Protein AF-A0A9E2P9D0-F1 (afdb_monomer_lite)

Radius of gyration: 30.1 Å; chains: 1; bounding box: 57×48×83 Å

Sequence (108 aa):
MPEEERHCKWGFLKEKFGEETSEKLDIIPVTIRVIKHIRYKYVCKICGGTDDPEGTTVVITPPPAEIIPEGIARPGLLAHIFTAKFEDALPFYRQEKILTRIVGHHYQ

Structure (mmCIF, N/CA/C/O backbone):
data_AF-A0A9E2P9D0-F1
#
_entry.id   AF-A0A9E2P9D0-F1
#
loop_
_atom_site.group_PDB
_atom_site.id
_atom_site.type_symbol
_atom_site.label_atom_id
_atom_site.label_alt_id
_atom_site.label_comp_id
_atom_site.label_asym_id
_atom_site.label_entity_id
_atom_site.label_seq_id
_atom_site.pdbx_PDB_ins_code
_atom_site.Cartn_x
_atom_site.Cartn_y
_atom_site.Cartn_z
_atom_site.occupancy
_atom_site.B_iso_or_equiv
_atom_site.auth_seq_id
_atom_site.auth_comp_id
_atom_site.auth_asym_id
_atom_site.auth_atom_id
_atom_site.pdbx_PDB_model_num
ATOM 1 N N . MET A 1 1 ? -21.565 -26.013 25.914 1.00 62.25 1 MET A N 1
ATOM 2 C CA . MET A 1 1 ? -22.150 -26.330 27.231 1.00 62.25 1 MET A CA 1
ATOM 3 C C . MET A 1 1 ? -22.145 -27.845 27.426 1.00 62.25 1 MET A C 1
ATOM 5 O O . MET A 1 1 ? -22.747 -28.528 26.586 1.00 62.25 1 MET A O 1
ATOM 9 N N . PRO A 1 2 ? -21.422 -28.360 28.438 1.00 76.25 2 PRO A N 1
ATOM 10 C CA . PRO A 1 2 ? -21.436 -29.769 28.846 1.00 76.25 2 PRO A CA 1
ATOM 11 C C . PRO A 1 2 ? -22.856 -30.259 29.172 1.00 76.25 2 PRO A C 1
ATOM 13 O O . PRO A 1 2 ? -23.751 -29.453 29.423 1.00 76.25 2 PRO A O 1
ATOM 16 N N . GLU A 1 3 ? -23.083 -31.571 29.140 1.00 68.44 3 GLU A N 1
ATOM 17 C CA . GLU A 1 3 ? -24.418 -32.177 29.282 1.00 68.44 3 GLU A CA 1
ATOM 18 C C . GLU A 1 3 ? -25.032 -31.973 30.682 1.00 68.44 3 GLU A C 1
ATOM 20 O O . GLU A 1 3 ? -26.231 -31.724 30.815 1.00 68.44 3 GLU A O 1
ATOM 25 N N . GLU A 1 4 ? -24.188 -31.953 31.712 1.00 71.62 4 GLU A N 1
ATOM 26 C CA . GLU A 1 4 ? -24.554 -31.717 33.116 1.00 71.62 4 GLU A CA 1
ATOM 27 C C . GLU A 1 4 ? -25.120 -30.302 33.351 1.00 71.62 4 GLU A C 1
ATOM 29 O O . GLU A 1 4 ? -26.011 -30.105 34.173 1.00 71.62 4 GLU A O 1
ATOM 34 N N . GLU A 1 5 ? -24.690 -29.313 32.562 1.00 77.50 5 GLU A N 1
ATOM 35 C CA . GLU A 1 5 ? -25.146 -27.919 32.663 1.00 77.50 5 GLU A CA 1
ATOM 36 C C . GLU A 1 5 ? -26.476 -27.658 31.934 1.00 77.50 5 GLU A C 1
ATOM 38 O O . GLU A 1 5 ? -27.054 -26.570 32.060 1.00 77.50 5 GLU A O 1
ATOM 43 N N . ARG A 1 6 ? -26.987 -28.645 31.182 1.00 79.69 6 ARG A N 1
ATOM 44 C CA . ARG A 1 6 ? -28.261 -28.554 30.444 1.00 79.69 6 ARG A CA 1
ATOM 45 C C . ARG A 1 6 ? -29.484 -28.820 31.310 1.00 79.69 6 ARG A C 1
ATOM 47 O O . ARG A 1 6 ? -30.586 -28.547 30.852 1.00 79.69 6 ARG A O 1
ATOM 54 N N . HIS A 1 7 ? -29.311 -29.296 32.540 1.00 85.31 7 HIS A N 1
ATOM 55 C CA . HIS A 1 7 ? -30.409 -29.511 33.477 1.00 85.31 7 HIS A CA 1
ATOM 56 C C . HIS A 1 7 ? -30.462 -28.386 34.518 1.00 85.31 7 HIS A C 1
ATOM 58 O O . HIS A 1 7 ? -29.442 -27.822 34.924 1.00 85.31 7 HIS A O 1
ATOM 64 N N . CYS A 1 8 ? -31.665 -27.989 34.922 1.00 81.69 8 CYS A N 1
ATOM 65 C CA . CYS A 1 8 ? -31.854 -27.043 36.015 1.00 81.69 8 CYS A CA 1
ATOM 66 C C . CYS A 1 8 ? -31.696 -27.754 37.371 1.00 81.69 8 CYS A C 1
ATOM 68 O O . CYS A 1 8 ? -31.686 -28.980 37.449 1.00 81.69 8 CYS A O 1
ATOM 70 N N . LYS A 1 9 ? -31.642 -26.986 38.467 1.00 85.88 9 LYS A N 1
ATOM 71 C CA .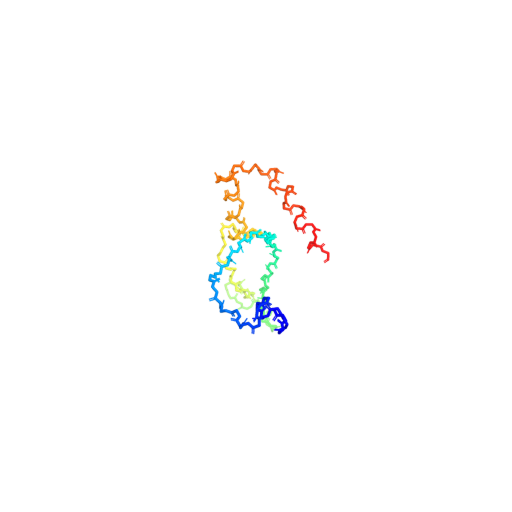 LYS A 1 9 ? -31.553 -27.517 39.844 1.00 85.88 9 LYS A CA 1
ATOM 72 C C . LYS A 1 9 ? -32.660 -28.532 40.192 1.00 85.88 9 LYS A C 1
ATOM 74 O O . LYS A 1 9 ? -32.498 -29.318 41.116 1.00 85.88 9 LYS A O 1
ATOM 79 N N . TRP A 1 10 ? -33.767 -28.508 39.455 1.00 83.62 10 TRP A N 1
ATOM 80 C CA . TRP A 1 10 ? -34.929 -29.375 39.640 1.00 83.62 10 TRP A CA 1
ATOM 81 C C . TRP A 1 10 ? -34.975 -30.562 38.661 1.00 83.62 10 TRP A C 1
ATOM 83 O O . TRP A 1 10 ? -35.950 -31.302 38.664 1.00 83.62 10 TRP A O 1
ATOM 93 N N . GLY A 1 11 ? -33.943 -30.755 37.828 1.00 81.88 11 GLY A N 1
ATOM 94 C CA . GLY A 1 11 ? -33.817 -31.905 36.924 1.00 81.88 11 GLY A CA 1
ATOM 95 C C . GLY A 1 11 ? -34.476 -31.752 35.549 1.00 81.88 11 GLY A C 1
ATOM 96 O O . GLY A 1 11 ? -34.444 -32.690 34.762 1.00 81.88 11 GLY A O 1
ATOM 97 N N . PHE A 1 12 ? -35.042 -30.587 35.220 1.00 85.50 12 PHE A N 1
ATOM 98 C CA . PHE A 1 12 ? -35.625 -30.325 33.897 1.00 85.50 12 PHE A CA 1
ATOM 99 C C . PHE A 1 12 ? -34.577 -29.819 32.899 1.00 85.50 12 PHE A C 1
ATOM 101 O O . PHE A 1 12 ? -33.676 -29.067 33.278 1.00 85.50 12 PHE A O 1
ATOM 108 N N . LEU A 1 13 ? -34.721 -30.188 31.624 1.00 87.06 13 LEU A N 1
ATOM 109 C CA . LEU A 1 13 ? -33.903 -29.672 30.522 1.00 87.06 13 LEU A CA 1
ATOM 110 C C . LEU A 1 13 ? -34.134 -28.166 30.327 1.00 87.06 13 LEU A C 1
ATOM 112 O O . LEU A 1 13 ? -35.269 -27.700 30.263 1.00 87.06 13 LEU A O 1
ATOM 116 N N . LYS A 1 14 ? -33.044 -27.404 30.228 1.00 87.69 14 LYS A N 1
ATOM 117 C CA . LYS A 1 14 ? -33.059 -25.980 29.884 1.00 87.69 14 LYS A CA 1
ATOM 118 C C . LYS A 1 14 ? -33.351 -25.832 28.393 1.00 87.69 14 LYS A C 1
ATOM 120 O O . LYS A 1 14 ? -32.622 -26.375 27.563 1.00 87.69 14 LYS A O 1
ATOM 125 N N . GLU A 1 15 ? -34.373 -25.059 28.055 1.00 84.75 15 GLU A N 1
ATOM 126 C CA . GLU A 1 15 ? -34.631 -24.652 26.676 1.00 84.75 15 GLU A CA 1
ATOM 127 C C . GLU A 1 15 ? -33.755 -23.455 26.296 1.00 84.75 15 GLU A C 1
ATOM 129 O O . GLU A 1 15 ? -33.410 -22.617 27.134 1.00 84.75 15 GLU A O 1
ATOM 134 N N . LYS A 1 16 ? -33.365 -23.379 25.020 1.00 82.31 16 LYS A N 1
ATOM 135 C CA . LYS A 1 16 ? -32.610 -22.234 24.509 1.00 82.31 16 LYS A CA 1
ATOM 136 C C . LYS A 1 16 ? -33.515 -20.998 24.5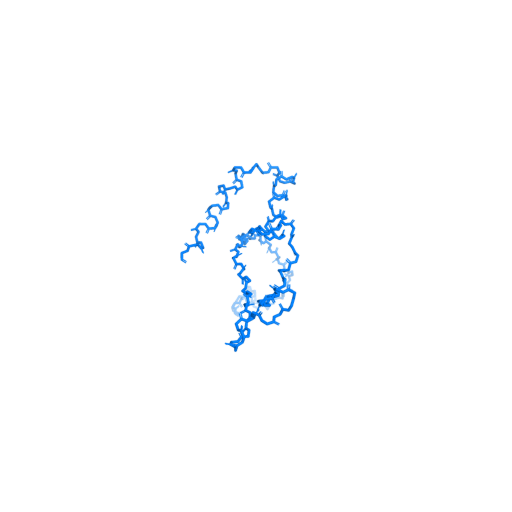54 1.00 82.31 16 LYS A C 1
ATOM 138 O O . LYS A 1 16 ? -34.521 -20.958 23.853 1.00 82.31 16 LYS A O 1
ATOM 143 N N . PHE A 1 17 ? -33.132 -19.988 25.330 1.00 85.44 17 PHE A N 1
ATOM 144 C CA . PHE A 1 17 ? -33.834 -18.709 25.403 1.00 85.44 17 PHE A CA 1
ATOM 145 C C . PHE A 1 17 ? -32.854 -17.557 25.189 1.00 85.44 17 PHE A C 1
ATOM 147 O O . PHE A 1 17 ? -31.909 -17.397 25.958 1.00 85.44 17 PHE A O 1
ATOM 154 N N . GLY A 1 18 ? -33.103 -16.764 24.145 1.00 82.56 18 GLY A N 1
ATOM 155 C CA . GLY A 1 18 ? -32.261 -15.633 23.763 1.00 82.56 18 GLY A CA 1
ATOM 156 C C . GLY A 1 18 ? -30.897 -16.033 23.197 1.00 82.56 18 GLY A C 1
ATOM 157 O O . GLY A 1 18 ? -30.459 -17.185 23.263 1.00 82.56 18 GLY A O 1
ATOM 158 N N . GLU A 1 19 ? -30.223 -15.055 22.610 1.00 87.31 19 GLU A N 1
ATOM 159 C CA . GLU A 1 19 ? -28.789 -15.104 22.364 1.00 87.31 19 GLU A CA 1
ATOM 160 C C . GLU A 1 19 ? -28.186 -13.763 22.767 1.00 87.31 19 GLU A C 1
ATOM 162 O O . GLU A 1 19 ? -28.831 -12.723 22.636 1.00 87.31 19 GLU A O 1
ATOM 167 N N . GLU A 1 20 ? -26.958 -13.796 23.270 1.00 87.88 20 GLU A N 1
ATOM 168 C CA . GLU A 1 20 ? -26.161 -12.597 23.486 1.00 87.88 20 GLU A CA 1
ATOM 169 C C . GLU A 1 20 ? -25.080 -12.557 22.412 1.00 87.88 20 GLU A C 1
ATOM 171 O O . GLU A 1 20 ? -24.217 -13.437 22.338 1.00 87.88 20 GLU A O 1
ATOM 176 N N . THR A 1 21 ? -25.135 -11.538 21.563 1.00 90.00 21 THR A N 1
ATOM 177 C CA . THR A 1 21 ? -24.087 -11.229 20.595 1.00 90.00 21 THR A CA 1
ATOM 178 C C . THR A 1 21 ? -23.172 -10.158 21.175 1.00 90.00 21 THR A C 1
ATOM 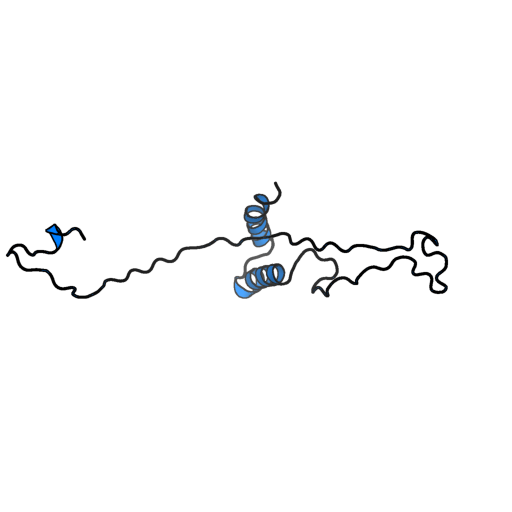180 O O . THR A 1 21 ? -23.618 -9.144 21.706 1.00 90.00 21 THR A O 1
ATOM 183 N N . SER A 1 22 ? -21.861 -10.386 21.084 1.00 89.38 22 SER A N 1
ATOM 184 C CA . SER A 1 22 ? -20.864 -9.354 21.363 1.00 89.38 22 SER A CA 1
ATOM 185 C C . SER A 1 22 ? -19.989 -9.183 20.135 1.00 89.38 22 SER A C 1
ATOM 187 O O . SER A 1 22 ? -19.470 -10.157 19.588 1.00 89.38 22 SER A O 1
ATOM 189 N N . GLU A 1 23 ? -19.847 -7.941 19.697 1.00 92.88 23 GLU A N 1
ATOM 190 C CA . GLU A 1 23 ? -18.993 -7.583 18.576 1.00 92.88 23 GLU A CA 1
ATOM 191 C C . GLU A 1 23 ? -17.670 -7.039 19.103 1.00 92.88 23 GLU A C 1
ATOM 193 O O . GLU A 1 23 ? -17.619 -6.291 20.083 1.00 92.88 23 GLU A O 1
ATOM 198 N N . LYS A 1 24 ? -16.579 -7.430 18.449 1.00 91.31 24 LYS A N 1
ATOM 199 C CA . LYS A 1 24 ? -15.251 -6.878 18.702 1.00 91.31 24 LYS A CA 1
ATOM 200 C C . LYS A 1 24 ? -14.651 -6.462 17.372 1.00 91.31 24 LYS A C 1
ATOM 202 O O . LYS A 1 24 ? -14.649 -7.245 16.427 1.00 91.31 24 LYS A O 1
ATOM 207 N N . LEU A 1 25 ? -14.146 -5.236 17.323 1.00 90.62 25 LEU A N 1
ATOM 208 C CA . LEU A 1 25 ? -13.389 -4.734 16.186 1.00 90.62 25 LEU A CA 1
ATOM 209 C C . LEU A 1 25 ? -11.914 -5.066 16.393 1.00 90.62 25 LEU A C 1
ATOM 211 O O . LEU A 1 25 ? -11.369 -4.828 17.470 1.00 90.62 25 LEU A O 1
ATOM 215 N N . ASP A 1 26 ? -11.289 -5.598 15.351 1.00 90.00 26 ASP A N 1
ATOM 216 C CA . ASP A 1 26 ? -9.851 -5.833 15.289 1.00 90.00 26 ASP A CA 1
ATOM 217 C C . ASP A 1 26 ? -9.265 -5.076 14.091 1.00 90.00 26 ASP A C 1
ATOM 219 O O . ASP A 1 26 ? -9.968 -4.790 13.116 1.00 90.00 26 ASP A O 1
ATOM 223 N N . ILE A 1 27 ? -7.986 -4.717 14.170 1.00 84.81 27 ILE A N 1
ATOM 224 C CA . ILE A 1 27 ? -7.293 -3.961 13.125 1.00 84.81 27 ILE A CA 1
ATOM 225 C C . ILE A 1 27 ? -6.290 -4.880 12.439 1.00 84.81 27 ILE A C 1
ATOM 227 O O . ILE A 1 27 ? -5.289 -5.279 13.029 1.00 84.81 27 ILE A O 1
ATOM 231 N N . ILE A 1 28 ? -6.507 -5.130 11.148 1.00 81.12 28 ILE A N 1
ATOM 232 C CA . ILE A 1 28 ? -5.503 -5.758 10.286 1.00 81.12 28 ILE A CA 1
ATOM 233 C C . ILE A 1 28 ? -4.593 -4.649 9.731 1.00 81.12 28 ILE A C 1
ATOM 235 O O . ILE A 1 28 ? -5.090 -3.740 9.059 1.00 81.12 28 ILE A O 1
ATOM 239 N N . PRO A 1 29 ? -3.273 -4.684 9.990 1.00 78.44 29 PRO A N 1
ATOM 240 C CA . PRO A 1 29 ? -2.359 -3.654 9.509 1.00 78.44 29 PRO A CA 1
ATOM 241 C C . PRO A 1 29 ? -2.295 -3.573 7.977 1.00 78.44 29 PRO A C 1
ATOM 243 O O . PRO A 1 29 ? -2.440 -4.570 7.267 1.00 78.44 29 PRO A O 1
ATOM 246 N N . VAL A 1 30 ? -1.992 -2.378 7.459 1.00 79.75 30 VAL A N 1
ATOM 247 C CA . VAL A 1 30 ? -1.721 -2.164 6.029 1.00 79.75 30 VAL A CA 1
ATOM 248 C C . VAL A 1 30 ?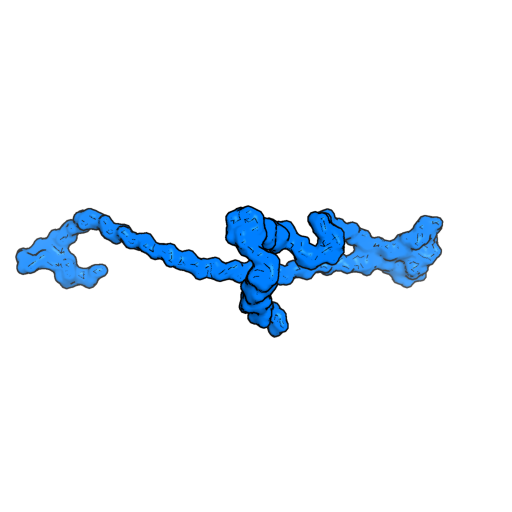 -0.559 -3.050 5.572 1.00 79.75 30 VAL A C 1
ATOM 250 O O . VAL A 1 30 ? 0.531 -2.996 6.135 1.00 79.75 30 VAL A O 1
ATOM 253 N N . THR A 1 31 ? -0.782 -3.827 4.509 1.00 80.94 31 THR A N 1
ATOM 254 C CA . THR A 1 31 ? 0.257 -4.632 3.850 1.00 80.94 31 THR A CA 1
ATOM 255 C C . THR A 1 31 ? 0.750 -3.922 2.594 1.00 80.94 31 THR A C 1
ATOM 257 O O . THR A 1 31 ? -0.043 -3.573 1.717 1.00 80.94 31 THR A O 1
ATOM 260 N N . ILE A 1 32 ? 2.065 -3.743 2.474 1.00 82.06 32 ILE A N 1
ATOM 261 C CA . ILE A 1 32 ? 2.702 -3.146 1.294 1.00 82.06 32 ILE A CA 1
ATOM 262 C C . ILE A 1 32 ? 3.459 -4.242 0.548 1.00 82.06 32 ILE A C 1
ATOM 264 O O . ILE A 1 32 ? 4.188 -5.023 1.150 1.00 82.06 32 ILE A O 1
ATOM 268 N N . ARG A 1 33 ? 3.287 -4.303 -0.776 1.00 83.31 33 ARG A N 1
ATOM 269 C CA . ARG A 1 33 ? 3.942 -5.297 -1.635 1.00 83.31 33 ARG A CA 1
ATOM 270 C C . ARG A 1 33 ? 4.651 -4.640 -2.806 1.00 83.31 33 ARG A C 1
ATOM 272 O O . ARG A 1 33 ? 4.131 -3.698 -3.407 1.00 83.31 33 ARG A O 1
ATOM 279 N N . VAL A 1 34 ? 5.791 -5.206 -3.180 1.00 84.25 34 VAL A N 1
ATOM 280 C CA . VAL A 1 34 ? 6.491 -4.862 -4.418 1.00 84.25 34 VAL A CA 1
ATOM 281 C C . VAL A 1 34 ? 5.965 -5.759 -5.532 1.00 84.25 34 VAL A C 1
ATOM 283 O O . VAL A 1 34 ? 5.990 -6.982 -5.420 1.00 84.25 34 VAL A O 1
ATOM 286 N N . ILE A 1 35 ? 5.479 -5.157 -6.617 1.00 84.31 35 ILE A N 1
ATOM 287 C CA . ILE A 1 35 ? 5.073 -5.895 -7.816 1.00 84.31 35 ILE A CA 1
ATOM 288 C C . ILE A 1 35 ? 6.081 -5.586 -8.913 1.00 84.31 35 ILE A C 1
ATOM 290 O O . ILE A 1 35 ? 6.158 -4.452 -9.380 1.00 84.31 35 ILE A O 1
ATOM 294 N N . LYS A 1 36 ? 6.836 -6.603 -9.328 1.00 85.94 36 LYS A N 1
ATOM 295 C CA . LYS A 1 36 ? 7.859 -6.478 -10.365 1.00 85.94 36 LYS A CA 1
ATOM 296 C C . LYS A 1 36 ? 7.295 -6.911 -11.714 1.00 85.94 36 LYS A C 1
ATOM 298 O O . LYS A 1 36 ? 6.962 -8.077 -11.900 1.00 85.94 36 LYS A O 1
ATOM 303 N N . HIS A 1 37 ? 7.224 -5.979 -12.659 1.00 86.06 37 HIS A N 1
ATOM 304 C CA . HIS A 1 37 ? 6.891 -6.281 -14.051 1.00 86.06 37 HIS A CA 1
ATOM 305 C C . HIS A 1 37 ? 8.172 -6.567 -14.831 1.00 86.06 37 HIS A C 1
ATOM 307 O O . HIS A 1 37 ? 9.054 -5.714 -14.916 1.00 86.06 37 HIS A O 1
ATOM 313 N N . ILE A 1 38 ? 8.287 -7.770 -15.393 1.00 86.69 38 ILE A N 1
ATOM 314 C CA . ILE A 1 38 ? 9.432 -8.172 -16.218 1.00 86.69 38 ILE A CA 1
ATOM 315 C C . ILE A 1 38 ? 9.007 -8.097 -17.682 1.00 86.69 38 ILE A C 1
ATOM 317 O O . ILE A 1 38 ? 8.030 -8.725 -18.079 1.00 86.69 38 ILE A O 1
ATOM 321 N N . ARG A 1 39 ? 9.749 -7.327 -18.484 1.00 87.00 39 ARG A N 1
ATOM 322 C CA . ARG A 1 39 ? 9.559 -7.236 -19.935 1.00 87.00 39 ARG A CA 1
ATOM 323 C C . ARG A 1 39 ? 10.792 -7.782 -20.634 1.00 87.00 39 ARG A C 1
ATOM 325 O O . ARG A 1 39 ? 11.896 -7.284 -20.416 1.00 87.00 39 ARG A O 1
ATOM 332 N N . TYR A 1 40 ? 10.597 -8.802 -21.458 1.00 88.44 40 TYR A N 1
ATOM 333 C CA . TYR A 1 40 ? 11.666 -9.376 -22.264 1.00 88.44 40 TYR A CA 1
ATOM 334 C C . TYR A 1 40 ? 11.887 -8.537 -23.519 1.00 88.44 40 TYR A C 1
ATOM 336 O O . TYR A 1 40 ? 10.950 -7.974 -24.084 1.00 88.44 40 TYR A O 1
ATOM 344 N N . LYS A 1 41 ? 13.150 -8.443 -23.924 1.00 86.12 41 LYS A N 1
ATOM 345 C CA . LYS A 1 41 ? 13.569 -7.792 -25.162 1.00 86.12 41 LYS A CA 1
ATOM 346 C C . LYS A 1 41 ? 13.992 -8.881 -26.136 1.00 86.12 41 LYS A C 1
ATOM 348 O O . LYS A 1 41 ? 14.709 -9.799 -25.733 1.00 86.12 41 LYS A O 1
ATOM 353 N N . TYR A 1 42 ? 13.570 -8.772 -27.388 1.00 83.62 42 TYR A N 1
ATOM 354 C CA . TYR A 1 42 ? 13.886 -9.751 -28.424 1.00 83.62 42 TYR A CA 1
ATOM 355 C C . TYR A 1 42 ? 14.674 -9.089 -29.549 1.00 83.62 42 TYR A C 1
ATOM 357 O O . TYR A 1 42 ? 14.399 -7.951 -29.922 1.00 83.62 42 TYR A O 1
ATOM 365 N N . VAL A 1 43 ? 15.652 -9.820 -30.079 1.00 85.06 43 VAL A N 1
ATOM 366 C CA . VAL A 1 43 ? 16.466 -9.419 -31.230 1.00 85.06 43 VAL A CA 1
ATOM 367 C C . VAL A 1 43 ? 16.698 -10.638 -32.117 1.00 85.06 43 VAL A C 1
ATOM 369 O O . VAL A 1 43 ? 16.852 -11.759 -31.616 1.00 85.06 43 VAL A O 1
ATOM 372 N N . CYS A 1 44 ? 16.707 -10.441 -33.435 1.00 80.44 44 CYS A N 1
ATOM 373 C CA . CYS A 1 44 ? 17.072 -11.499 -34.370 1.00 80.44 44 CYS A CA 1
ATOM 374 C C . CYS A 1 44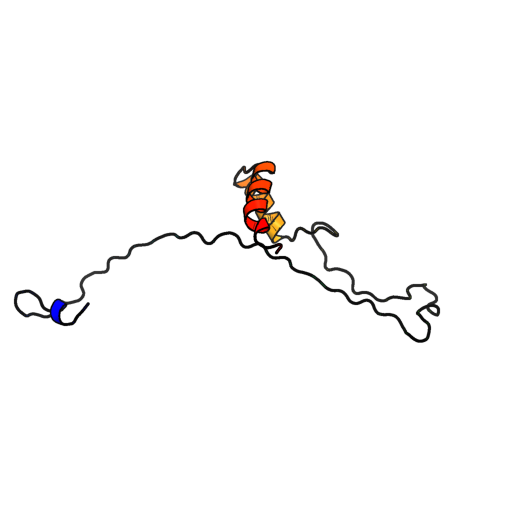 ? 18.561 -11.836 -34.208 1.00 80.44 44 CYS A C 1
ATOM 376 O O . CYS A 1 44 ? 19.419 -10.963 -34.301 1.00 80.44 44 CYS A O 1
ATOM 378 N N . LYS A 1 45 ? 18.889 -13.113 -33.986 1.00 78.19 45 LYS A N 1
ATOM 379 C CA . LYS A 1 45 ? 20.280 -13.546 -33.762 1.00 78.19 45 LYS A CA 1
ATOM 380 C C . LYS A 1 45 ? 21.154 -13.525 -35.021 1.00 78.19 45 LYS A C 1
ATOM 382 O O . LYS A 1 45 ? 22.368 -13.548 -34.888 1.00 78.19 45 LYS A O 1
ATOM 387 N N . ILE A 1 46 ? 20.549 -13.547 -36.209 1.00 76.81 46 ILE A N 1
ATOM 388 C CA . ILE A 1 46 ? 21.262 -13.719 -37.484 1.00 76.81 46 ILE A CA 1
ATOM 389 C C . ILE A 1 46 ? 21.710 -12.368 -38.035 1.00 76.81 46 ILE A C 1
ATOM 391 O O . ILE A 1 46 ? 22.890 -12.181 -38.298 1.00 76.81 46 ILE A O 1
ATOM 395 N N . CYS A 1 47 ? 20.785 -11.416 -38.154 1.00 75.50 47 CYS A N 1
ATOM 396 C CA . CYS A 1 47 ? 21.116 -10.062 -38.591 1.00 75.50 47 CYS A CA 1
ATOM 397 C C . CYS A 1 47 ? 21.536 -9.148 -37.434 1.00 75.50 47 CYS A C 1
ATOM 399 O O . CYS A 1 47 ? 21.899 -8.004 -37.656 1.00 75.50 47 CYS A O 1
ATOM 401 N N . GLY A 1 48 ? 21.400 -9.585 -36.176 1.00 71.75 48 GLY A N 1
ATOM 402 C CA . GLY A 1 48 ? 21.608 -8.711 -35.017 1.00 71.75 48 GLY A CA 1
ATOM 403 C C . GLY A 1 48 ? 20.696 -7.478 -35.006 1.00 71.75 48 GLY A C 1
ATOM 404 O O . GLY A 1 48 ? 20.974 -6.574 -34.232 1.00 71.75 48 GLY A O 1
ATOM 405 N N . GLY A 1 49 ? 19.662 -7.471 -35.867 1.00 68.31 49 GLY A N 1
ATOM 406 C CA . GLY A 1 49 ? 18.722 -6.404 -36.228 1.00 68.31 49 GLY A CA 1
ATOM 407 C C . GLY A 1 49 ? 19.302 -5.211 -37.003 1.00 68.31 49 GLY A C 1
ATOM 408 O O . GLY A 1 49 ? 18.720 -4.131 -36.967 1.00 68.31 49 GLY A O 1
ATOM 409 N N . THR A 1 50 ? 20.428 -5.375 -37.702 1.00 65.56 50 THR A N 1
ATOM 410 C CA . THR A 1 50 ? 21.007 -4.323 -38.564 1.00 65.56 50 THR A CA 1
ATOM 411 C C . THR A 1 50 ? 20.335 -4.195 -39.931 1.00 65.56 50 THR A C 1
ATOM 413 O O . THR A 1 50 ? 20.575 -3.214 -40.627 1.00 65.56 50 THR A O 1
ATOM 416 N N . ASP A 1 51 ? 19.503 -5.167 -40.314 1.00 64.12 51 ASP A N 1
ATOM 417 C CA . ASP A 1 51 ? 18.891 -5.243 -41.649 1.00 64.12 51 ASP A CA 1
ATOM 418 C C . ASP A 1 51 ? 17.518 -4.546 -41.732 1.00 64.12 51 ASP A C 1
ATOM 420 O O . ASP A 1 51 ? 16.877 -4.571 -42.782 1.00 64.12 51 ASP A O 1
ATOM 424 N N . ASP A 1 52 ? 17.057 -3.911 -40.647 1.00 63.97 52 ASP A N 1
ATOM 425 C CA . ASP A 1 52 ? 15.804 -3.152 -40.628 1.00 63.97 52 ASP A CA 1
ATOM 426 C C . ASP A 1 52 ? 16.016 -1.734 -41.204 1.00 63.97 52 ASP A C 1
ATOM 428 O O . ASP A 1 52 ? 16.728 -0.930 -40.593 1.00 63.97 52 ASP A O 1
ATOM 432 N N . PRO A 1 53 ? 15.369 -1.356 -42.327 1.00 62.44 53 PRO A N 1
ATOM 433 C CA . PRO A 1 53 ? 15.528 -0.031 -42.943 1.00 62.44 53 PRO A CA 1
ATOM 434 C C . PRO A 1 53 ? 14.996 1.134 -42.081 1.00 62.44 53 PRO A C 1
ATOM 436 O O . PRO A 1 53 ? 15.341 2.285 -42.336 1.00 62.44 53 PRO A O 1
ATOM 439 N N . GLU A 1 54 ? 14.197 0.848 -41.045 1.00 62.97 54 GLU A N 1
ATOM 440 C CA . GLU A 1 54 ? 13.662 1.815 -40.068 1.00 62.97 54 GLU A CA 1
ATOM 441 C C . GLU A 1 54 ? 14.448 1.841 -38.735 1.00 62.97 54 GLU A C 1
ATOM 443 O O . GLU A 1 54 ? 14.104 2.590 -37.820 1.00 62.97 54 GLU A O 1
ATOM 448 N N . GLY A 1 55 ? 15.521 1.046 -38.602 1.00 56.75 55 GLY A N 1
ATOM 449 C CA . GLY A 1 55 ? 16.488 1.150 -37.499 1.00 56.75 55 GLY A CA 1
ATOM 450 C C . GLY A 1 55 ? 16.042 0.619 -36.128 1.00 56.75 55 GLY A C 1
ATOM 451 O O . GLY A 1 55 ? 16.721 0.879 -35.134 1.00 56.75 55 GLY A O 1
ATOM 452 N N . THR A 1 56 ? 14.933 -0.129 -36.032 1.00 57.69 56 THR A N 1
ATOM 453 C CA . THR A 1 56 ? 14.425 -0.651 -34.744 1.00 57.69 56 THR A CA 1
ATOM 454 C C . THR A 1 56 ? 14.653 -2.157 -34.590 1.00 57.69 56 THR A C 1
ATOM 456 O O . THR A 1 56 ? 13.739 -2.970 -34.578 1.00 57.69 56 THR A O 1
ATOM 459 N N . THR A 1 57 ? 15.918 -2.498 -34.391 1.00 70.00 57 THR A N 1
ATOM 460 C CA . THR A 1 57 ? 16.521 -3.825 -34.190 1.00 70.00 57 THR A CA 1
ATOM 461 C C . THR A 1 57 ? 15.950 -4.655 -33.022 1.00 70.00 57 THR A C 1
ATOM 463 O O . THR A 1 57 ? 16.069 -5.883 -32.996 1.00 70.00 57 THR A O 1
ATOM 466 N N . VAL A 1 58 ? 15.380 -4.002 -32.001 1.00 73.12 58 VAL A N 1
ATOM 467 C CA . VAL A 1 58 ? 14.979 -4.645 -30.738 1.00 73.12 58 VAL A CA 1
ATOM 468 C C . VAL A 1 58 ? 13.500 -4.416 -30.471 1.00 73.12 58 VAL A C 1
ATOM 470 O O . VAL A 1 58 ? 13.068 -3.289 -30.233 1.00 73.12 58 VAL A O 1
ATOM 473 N N . VAL A 1 59 ? 12.735 -5.506 -30.425 1.00 80.69 59 VAL A N 1
ATOM 474 C CA . VAL A 1 59 ? 11.298 -5.465 -30.138 1.00 80.69 59 VAL A CA 1
ATOM 475 C C . VAL A 1 59 ? 11.068 -5.644 -28.641 1.00 80.69 59 VAL A C 1
ATOM 477 O O . VAL A 1 59 ? 11.560 -6.592 -28.017 1.00 80.69 59 VAL A O 1
ATOM 480 N N . ILE A 1 60 ? 10.318 -4.712 -28.055 1.00 83.75 60 ILE A N 1
ATOM 481 C CA . ILE A 1 60 ? 9.964 -4.696 -26.635 1.00 83.75 60 ILE A CA 1
ATOM 482 C C . ILE A 1 60 ? 8.492 -4.319 -26.519 1.00 83.75 60 ILE A C 1
ATOM 484 O O . ILE A 1 60 ? 8.053 -3.339 -27.116 1.00 83.75 60 ILE A O 1
ATOM 488 N N . THR A 1 61 ? 7.736 -5.049 -25.703 1.00 82.19 61 THR A N 1
ATOM 489 C CA . THR A 1 61 ? 6.356 -4.668 -25.384 1.00 82.19 61 THR A CA 1
ATOM 490 C C . THR A 1 61 ? 6.338 -3.317 -24.652 1.00 82.19 61 THR A C 1
ATOM 492 O O . THR A 1 61 ? 7.097 -3.139 -23.682 1.00 82.19 61 THR A O 1
ATOM 495 N N . PRO A 1 62 ? 5.483 -2.359 -25.060 1.00 81.81 62 PRO A N 1
ATOM 496 C CA . PRO A 1 62 ? 5.356 -1.085 -24.362 1.00 81.81 62 PRO A CA 1
ATOM 497 C C . PRO A 1 62 ? 4.954 -1.306 -22.895 1.00 81.81 62 PRO A C 1
ATOM 499 O O . PRO A 1 62 ? 4.312 -2.311 -22.570 1.00 81.81 62 PRO A O 1
ATOM 502 N N . PRO A 1 63 ? 5.380 -0.422 -21.976 1.00 83.31 63 PRO A N 1
ATOM 503 C CA . PRO A 1 63 ? 4.973 -0.537 -20.585 1.00 83.31 63 PRO A CA 1
ATOM 504 C C . PRO A 1 63 ? 3.458 -0.311 -20.475 1.00 83.31 63 PRO A C 1
ATOM 506 O O . PRO A 1 63 ? 2.887 0.400 -21.307 1.00 83.31 63 PRO A O 1
ATOM 509 N N . PRO A 1 64 ? 2.791 -0.894 -19.463 1.00 82.31 64 PRO A N 1
ATOM 510 C CA . PRO A 1 64 ? 1.419 -0.511 -19.164 1.00 82.31 64 PRO A CA 1
ATOM 511 C C . PRO A 1 64 ? 1.361 0.990 -18.851 1.00 82.31 64 PRO A C 1
ATOM 513 O O . PRO A 1 64 ? 2.323 1.560 -18.339 1.00 82.31 64 PRO A O 1
ATOM 516 N N . ALA A 1 65 ? 0.230 1.628 -19.1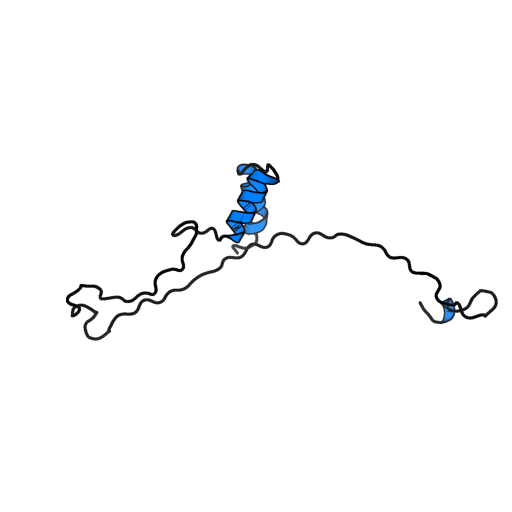47 1.00 83.94 65 ALA A N 1
ATOM 517 C CA . ALA A 1 65 ? 0.020 3.020 -18.772 1.00 83.94 65 ALA A CA 1
ATOM 518 C C . ALA A 1 65 ? 0.001 3.157 -17.239 1.00 83.94 65 ALA A C 1
ATOM 520 O O . ALA A 1 65 ? -0.700 2.414 -16.546 1.00 83.94 65 ALA A O 1
ATOM 521 N N . GLU A 1 66 ? 0.763 4.115 -16.717 1.00 86.81 66 GLU A N 1
ATOM 522 C CA . GLU A 1 66 ? 0.883 4.399 -15.286 1.00 86.81 66 GLU A CA 1
ATOM 523 C C . GLU A 1 66 ? 0.581 5.878 -15.015 1.00 86.81 66 GLU A C 1
ATOM 525 O O . GLU A 1 66 ? 0.808 6.731 -15.868 1.00 86.81 66 GLU A O 1
ATOM 530 N N . ILE A 1 67 ? 0.051 6.178 -13.821 1.00 88.00 67 ILE A N 1
ATOM 531 C CA . ILE A 1 67 ? -0.313 7.550 -13.414 1.00 88.00 67 ILE A CA 1
ATOM 532 C C . ILE A 1 67 ? 0.924 8.454 -13.392 1.00 88.00 67 ILE A C 1
ATOM 534 O O . ILE A 1 67 ? 0.876 9.589 -13.856 1.00 88.00 67 ILE A O 1
ATOM 538 N N . ILE A 1 68 ? 2.026 7.942 -12.840 1.00 88.56 68 ILE A N 1
ATOM 539 C CA . ILE A 1 68 ? 3.334 8.589 -12.861 1.00 88.56 68 ILE A CA 1
ATOM 540 C C . ILE A 1 68 ? 4.214 7.723 -13.762 1.00 88.56 68 ILE A C 1
ATOM 542 O O . ILE A 1 68 ? 4.538 6.605 -13.355 1.00 88.56 68 ILE A O 1
ATOM 546 N N . PRO A 1 69 ? 4.581 8.194 -14.968 1.00 86.81 69 PRO A N 1
ATOM 547 C CA . PRO A 1 69 ? 5.471 7.454 -15.851 1.00 86.81 69 PRO A CA 1
ATOM 548 C C . PRO A 1 69 ? 6.776 7.098 -15.135 1.00 86.81 69 PRO A C 1
ATOM 550 O O . PRO A 1 69 ? 7.383 7.962 -14.506 1.00 86.81 69 PRO A O 1
ATOM 553 N N . GLU A 1 70 ? 7.175 5.823 -15.203 1.00 82.94 70 GLU A N 1
ATOM 554 C CA . GLU A 1 70 ? 8.400 5.286 -14.576 1.00 82.94 70 GLU A CA 1
ATOM 555 C C . GLU A 1 70 ? 8.433 5.393 -13.037 1.00 82.94 70 GLU A C 1
ATOM 557 O O . GLU A 1 70 ? 9.447 5.104 -12.398 1.00 82.94 70 GLU A O 1
ATOM 562 N N . GLY A 1 71 ? 7.315 5.781 -12.417 1.00 85.94 71 GLY A N 1
ATOM 563 C CA . GLY A 1 71 ? 7.192 5.918 -10.977 1.00 85.94 71 GLY A CA 1
ATOM 564 C C . GLY A 1 71 ? 7.034 4.571 -10.276 1.00 85.94 71 GLY A C 1
ATOM 565 O O . GLY A 1 71 ? 6.331 3.674 -10.726 1.00 85.94 71 GLY A O 1
ATOM 566 N N . ILE A 1 72 ? 7.620 4.445 -9.086 1.00 88.19 72 ILE A N 1
ATOM 567 C CA . ILE A 1 72 ? 7.456 3.241 -8.249 1.00 88.19 72 ILE A CA 1
ATOM 568 C C . ILE A 1 72 ? 6.062 3.141 -7.606 1.00 88.19 72 ILE A C 1
ATOM 570 O O . ILE A 1 72 ? 5.669 2.088 -7.098 1.00 88.19 72 ILE A O 1
ATOM 574 N N . ALA A 1 73 ? 5.316 4.249 -7.580 1.00 89.56 73 ALA A N 1
ATOM 575 C CA . ALA A 1 73 ? 4.050 4.356 -6.878 1.00 89.56 73 ALA A CA 1
ATOM 576 C C . ALA A 1 73 ? 2.888 3.873 -7.749 1.00 89.56 73 ALA A C 1
ATOM 578 O O . ALA A 1 73 ? 2.494 4.507 -8.726 1.00 89.56 73 ALA A O 1
ATOM 579 N N . ARG A 1 74 ? 2.286 2.754 -7.346 1.00 89.56 74 ARG A N 1
ATOM 580 C CA . ARG A 1 74 ? 1.071 2.231 -7.982 1.00 89.56 74 ARG A CA 1
ATOM 581 C C . ARG A 1 74 ? -0.175 2.995 -7.517 1.00 89.56 74 ARG A C 1
ATOM 583 O O . ARG A 1 74 ? -0.152 3.569 -6.427 1.00 89.56 74 ARG A O 1
ATOM 590 N N . PRO A 1 75 ? -1.300 2.917 -8.259 1.00 90.31 75 PRO A N 1
ATOM 591 C CA . PRO A 1 75 ? -2.529 3.637 -7.917 1.00 90.31 75 PRO A CA 1
ATOM 592 C C . PRO A 1 75 ? -3.007 3.430 -6.474 1.00 90.31 75 PRO A C 1
ATOM 594 O O . PRO A 1 75 ? -3.428 4.384 -5.838 1.00 90.31 75 PRO A O 1
ATOM 597 N N . GLY A 1 76 ? -2.875 2.217 -5.922 1.00 90.00 76 GLY A N 1
ATOM 598 C CA . GLY A 1 76 ? -3.253 1.943 -4.529 1.00 90.00 76 GLY A CA 1
ATOM 599 C C . GLY A 1 76 ? -2.390 2.675 -3.493 1.00 90.00 76 GLY A C 1
ATOM 600 O O . GLY A 1 76 ? -2.918 3.157 -2.496 1.00 90.00 76 GLY A O 1
ATOM 601 N N . LEU A 1 77 ? -1.081 2.813 -3.742 1.00 92.00 77 LEU A N 1
ATOM 602 C CA . LEU A 1 77 ? -0.196 3.582 -2.860 1.00 92.00 77 LEU A CA 1
ATOM 603 C C . LEU A 1 77 ? -0.511 5.079 -2.951 1.00 92.00 77 LEU A C 1
ATOM 605 O O . LEU A 1 77 ? -0.580 5.751 -1.927 1.00 92.00 77 LEU A O 1
ATOM 609 N N . LEU A 1 78 ? -0.744 5.584 -4.165 1.00 93.81 78 LEU A N 1
ATOM 610 C CA . LEU A 1 78 ? -1.131 6.979 -4.383 1.00 93.81 78 LEU A CA 1
ATOM 611 C C . LEU A 1 78 ? -2.469 7.300 -3.714 1.00 93.81 78 LEU A C 1
ATOM 613 O O . LEU A 1 78 ? -2.563 8.301 -3.012 1.00 93.81 78 LEU A O 1
ATOM 617 N N . ALA A 1 79 ? -3.470 6.428 -3.863 1.00 94.25 79 ALA A N 1
ATOM 618 C CA . ALA A 1 79 ? -4.760 6.572 -3.197 1.00 94.25 79 ALA A CA 1
ATOM 619 C C . ALA A 1 79 ? -4.588 6.650 -1.675 1.00 94.25 79 ALA A C 1
ATOM 621 O O . ALA A 1 79 ? -5.086 7.585 -1.062 1.00 94.25 79 ALA A O 1
ATOM 622 N N . HIS A 1 80 ? -3.805 5.746 -1.079 1.00 93.44 80 HIS A N 1
ATOM 623 C CA . HIS A 1 80 ? -3.529 5.785 0.357 1.00 93.44 80 HIS A CA 1
ATOM 624 C C . HIS A 1 80 ? -2.863 7.098 0.796 1.00 93.44 80 HIS A C 1
ATOM 626 O O . HIS A 1 80 ? -3.316 7.716 1.755 1.00 93.44 80 HIS A O 1
ATOM 632 N N . ILE A 1 81 ? -1.823 7.550 0.086 1.00 94.44 81 ILE A N 1
ATOM 633 C CA . ILE A 1 81 ? -1.107 8.799 0.400 1.00 94.44 81 ILE A CA 1
ATOM 634 C C . ILE A 1 81 ? -2.038 10.011 0.294 1.00 94.44 81 ILE A C 1
ATOM 636 O O . ILE A 1 81 ? -2.004 10.895 1.155 1.00 94.44 81 ILE A O 1
ATOM 640 N N . PHE A 1 82 ? -2.870 10.063 -0.749 1.00 96.25 82 PHE A N 1
ATOM 641 C CA . PHE A 1 82 ? -3.797 11.169 -0.968 1.00 96.25 82 PHE A CA 1
ATOM 642 C C . PHE A 1 82 ? -4.932 11.177 0.049 1.00 96.25 82 PHE A C 1
ATOM 644 O O . PHE A 1 82 ? -5.160 12.223 0.651 1.00 96.25 82 PHE A O 1
ATOM 651 N N . THR A 1 83 ? -5.575 10.039 0.315 1.00 96.62 83 THR A N 1
ATOM 652 C CA . THR A 1 83 ? -6.582 9.929 1.380 1.00 96.62 83 THR A CA 1
ATOM 653 C C . THR A 1 83 ? -5.976 10.337 2.720 1.00 96.62 83 THR A C 1
ATOM 655 O O . THR A 1 83 ? -6.486 11.247 3.367 1.00 96.62 83 THR A O 1
ATOM 658 N N . ALA A 1 84 ? -4.806 9.799 3.073 1.00 95.94 84 ALA A N 1
ATOM 659 C CA . ALA A 1 84 ? -4.136 10.159 4.315 1.00 95.94 84 ALA A CA 1
ATOM 660 C C . ALA A 1 84 ? -3.812 11.660 4.389 1.00 95.94 84 ALA A C 1
ATOM 662 O O . ALA A 1 84 ? -3.933 12.277 5.442 1.00 95.94 84 ALA A O 1
ATOM 663 N N . LYS A 1 85 ? -3.389 12.282 3.282 1.00 97.44 85 LYS A N 1
ATOM 664 C CA . LYS A 1 85 ? -3.021 13.704 3.260 1.00 97.44 85 LYS A CA 1
ATOM 665 C C . LYS A 1 85 ? -4.235 14.627 3.339 1.00 97.44 85 LYS A C 1
ATOM 667 O O . LYS A 1 85 ? -4.161 15.638 4.040 1.00 97.44 85 LYS A O 1
ATOM 672 N N . PHE A 1 86 ? -5.268 14.337 2.556 1.00 97.75 86 PHE A N 1
ATOM 673 C CA . PHE A 1 86 ? -6.360 15.268 2.280 1.00 97.75 86 PHE A CA 1
ATOM 674 C C . PHE A 1 86 ? -7.617 14.972 3.096 1.00 97.75 86 PHE A C 1
ATOM 676 O O . PHE A 1 86 ? -8.231 15.921 3.568 1.00 97.75 86 PHE A O 1
ATOM 683 N N . GLU A 1 87 ? -7.948 13.700 3.323 1.00 97.94 87 GLU A N 1
ATOM 684 C CA . GLU A 1 87 ? -9.094 13.301 4.153 1.00 97.94 87 GLU A CA 1
ATOM 685 C C . GLU A 1 87 ? -8.686 13.203 5.629 1.00 97.94 87 GLU A C 1
ATOM 687 O O . GLU A 1 87 ? -9.321 13.798 6.495 1.00 97.94 87 GLU A O 1
ATOM 692 N N . ASP A 1 88 ? -7.558 12.542 5.920 1.00 96.94 88 ASP A N 1
ATOM 693 C CA . ASP A 1 88 ? -7.114 12.310 7.308 1.00 96.94 88 ASP A CA 1
ATOM 694 C C . ASP A 1 88 ? -6.179 13.409 7.850 1.00 96.94 88 ASP A C 1
ATOM 696 O O . ASP A 1 88 ? -5.666 13.315 8.969 1.00 96.94 88 ASP A O 1
ATOM 700 N N . ALA A 1 89 ? -5.906 14.445 7.049 1.00 97.69 89 ALA A N 1
ATOM 701 C CA . ALA A 1 89 ? -5.013 15.562 7.377 1.00 97.69 89 ALA A CA 1
ATOM 702 C C . ALA A 1 89 ? -3.611 15.143 7.886 1.00 97.69 89 ALA A C 1
ATOM 704 O O . ALA A 1 89 ? -2.944 15.874 8.628 1.00 97.69 89 ALA A O 1
ATOM 705 N N . LEU A 1 90 ? -3.120 13.972 7.473 1.00 97.25 90 LEU A N 1
ATOM 706 C CA . LEU A 1 90 ? -1.842 13.414 7.894 1.00 97.25 90 LEU A CA 1
ATOM 707 C C . LEU A 1 90 ? -0.696 14.032 7.073 1.00 97.25 90 LEU A C 1
ATOM 709 O O . LEU A 1 90 ? -0.612 13.817 5.861 1.00 97.25 90 LEU A O 1
ATOM 713 N N . PRO A 1 91 ? 0.229 14.794 7.684 1.00 97.50 91 PRO A N 1
ATOM 714 C CA . PRO A 1 91 ? 1.297 15.451 6.935 1.00 97.50 91 PRO A CA 1
ATOM 715 C C . PRO A 1 91 ? 2.320 14.442 6.390 1.00 97.50 91 PRO A C 1
ATOM 717 O O . PRO A 1 91 ? 2.606 13.428 7.028 1.00 97.50 91 PRO A O 1
ATOM 720 N N . PHE A 1 92 ? 2.934 14.758 5.241 1.00 97.19 92 PHE A N 1
ATOM 721 C CA . PHE A 1 92 ? 3.817 13.835 4.513 1.00 97.19 92 PHE A CA 1
ATOM 722 C C . PHE A 1 92 ? 4.994 13.307 5.339 1.00 97.19 92 PHE A C 1
ATOM 724 O O . PHE A 1 92 ? 5.250 12.111 5.308 1.00 97.19 92 PHE A O 1
ATOM 731 N N . TYR A 1 93 ? 5.646 14.136 6.162 1.00 96.44 93 TYR A N 1
ATOM 732 C CA . TYR A 1 93 ? 6.747 13.673 7.025 1.00 96.44 93 TYR A CA 1
ATOM 733 C C . TYR A 1 93 ? 6.301 12.598 8.034 1.00 96.44 93 TYR A C 1
ATOM 735 O O . TYR A 1 93 ? 7.094 11.781 8.500 1.00 96.44 93 TYR A O 1
ATOM 743 N N . ARG A 1 94 ? 5.023 12.612 8.437 1.00 95.81 94 ARG A N 1
ATOM 744 C CA . ARG A 1 94 ? 4.471 11.618 9.360 1.00 95.81 94 ARG A CA 1
ATOM 745 C C . ARG A 1 94 ? 4.082 10.354 8.609 1.00 95.81 94 ARG A C 1
ATOM 747 O O . ARG A 1 94 ? 4.350 9.267 9.113 1.00 95.81 94 ARG A O 1
ATOM 754 N N . GLN A 1 95 ? 3.515 10.502 7.411 1.00 94.88 95 GLN A N 1
ATOM 755 C CA . GLN A 1 95 ? 3.279 9.379 6.505 1.00 94.88 95 GLN A CA 1
ATOM 756 C C . GLN A 1 95 ? 4.583 8.640 6.200 1.00 94.88 95 GLN A C 1
ATOM 758 O O . GLN A 1 95 ? 4.631 7.427 6.347 1.00 94.88 95 GLN A O 1
ATOM 763 N N . GLU A 1 96 ? 5.659 9.363 5.891 1.00 93.38 96 GLU A N 1
ATOM 764 C CA . GLU A 1 96 ? 6.994 8.802 5.677 1.00 93.38 96 GLU A CA 1
ATOM 765 C C . GLU A 1 96 ? 7.444 7.957 6.876 1.00 93.38 96 GLU A C 1
ATOM 767 O O . GLU A 1 96 ? 7.738 6.778 6.717 1.00 93.38 96 GLU A O 1
ATOM 772 N N . LYS A 1 97 ? 7.397 8.498 8.103 1.00 93.75 97 LYS A N 1
ATOM 773 C CA . LYS A 1 97 ? 7.748 7.734 9.317 1.00 93.75 97 LYS A CA 1
ATOM 774 C C . LYS A 1 97 ? 6.870 6.497 9.522 1.00 93.75 97 LYS A C 1
ATOM 776 O O . LYS A 1 97 ? 7.350 5.478 10.014 1.00 93.75 97 LYS A O 1
ATOM 781 N N . ILE A 1 98 ? 5.579 6.577 9.201 1.00 91.88 98 ILE A N 1
ATOM 782 C CA . ILE A 1 98 ? 4.662 5.434 9.285 1.00 91.88 98 ILE A CA 1
ATOM 783 C C . ILE A 1 98 ? 5.058 4.370 8.260 1.00 91.88 98 ILE A C 1
ATOM 785 O O . ILE A 1 98 ? 5.236 3.214 8.637 1.00 91.88 98 ILE A O 1
ATOM 789 N N . LEU A 1 99 ? 5.265 4.764 7.005 1.00 90.00 99 LEU A N 1
ATOM 790 C CA . LEU A 1 99 ? 5.652 3.862 5.927 1.00 90.00 99 LEU A CA 1
ATOM 791 C C . LEU A 1 99 ? 7.026 3.240 6.181 1.00 90.00 99 LEU A C 1
ATOM 793 O O . LEU A 1 99 ? 7.164 2.043 5.986 1.00 90.00 99 LEU A O 1
ATOM 797 N N . THR A 1 100 ? 8.005 3.971 6.714 1.00 89.38 100 THR A N 1
ATOM 798 C CA . THR A 1 100 ? 9.308 3.398 7.094 1.00 89.38 100 THR A CA 1
ATOM 799 C C . THR A 1 100 ? 9.163 2.294 8.141 1.00 89.38 100 THR A C 1
ATOM 801 O O . THR A 1 100 ? 9.825 1.266 8.035 1.00 89.38 100 THR A O 1
ATOM 804 N N . ARG A 1 101 ? 8.264 2.457 9.121 1.00 87.31 101 ARG A N 1
ATOM 805 C CA . ARG A 1 101 ? 7.995 1.409 10.123 1.00 87.31 101 ARG A CA 1
ATOM 806 C C . ARG A 1 101 ? 7.317 0.180 9.521 1.00 87.31 101 ARG A C 1
ATOM 808 O O . ARG A 1 101 ? 7.597 -0.922 9.959 1.00 87.31 101 ARG A O 1
ATOM 815 N N . ILE A 1 102 ? 6.432 0.358 8.543 1.00 85.25 102 ILE A N 1
ATOM 816 C CA . ILE A 1 102 ? 5.667 -0.746 7.940 1.00 85.25 102 ILE A CA 1
ATOM 817 C C . ILE A 1 102 ? 6.492 -1.462 6.858 1.00 85.25 102 ILE A C 1
ATOM 819 O O . ILE A 1 102 ? 6.555 -2.685 6.824 1.00 85.25 102 ILE A O 1
ATOM 823 N N . VAL A 1 103 ? 7.155 -0.705 5.982 1.00 76.38 103 VAL A N 1
ATOM 824 C CA . VAL A 1 103 ? 7.940 -1.212 4.843 1.00 76.38 103 VAL A CA 1
ATOM 825 C C . VAL A 1 103 ? 9.317 -1.707 5.275 1.00 76.38 103 VAL A C 1
ATOM 827 O O . VAL A 1 103 ? 9.823 -2.661 4.688 1.00 76.38 103 VAL A O 1
ATOM 830 N N . GLY A 1 104 ? 9.918 -1.102 6.306 1.00 61.88 104 GLY A N 1
ATOM 831 C CA . GLY A 1 104 ? 11.259 -1.449 6.788 1.00 61.88 104 GLY A CA 1
ATOM 832 C C . GLY A 1 104 ? 11.418 -2.907 7.233 1.00 61.88 104 GLY A C 1
ATOM 833 O O . GLY A 1 104 ? 12.539 -3.394 7.297 1.00 61.88 104 GLY A O 1
ATOM 834 N N . HIS A 1 105 ? 10.317 -3.625 7.472 1.00 55.28 105 HIS A N 1
ATOM 835 C CA . HIS A 1 105 ? 10.318 -5.054 7.799 1.00 55.28 105 HIS A CA 1
ATOM 836 C C . HIS A 1 105 ? 10.239 -5.993 6.576 1.00 55.28 105 HIS A C 1
ATOM 838 O O . HIS A 1 105 ? 10.331 -7.204 6.748 1.00 55.28 105 HIS A O 1
ATOM 844 N N . HIS A 1 106 ? 10.070 -5.473 5.353 1.00 52.62 106 HIS A N 1
ATOM 845 C CA . HIS A 1 106 ? 9.828 -6.270 4.136 1.00 52.62 106 HIS A CA 1
ATOM 846 C C . HIS A 1 106 ? 10.935 -6.169 3.068 1.00 52.62 106 HIS A C 1
ATOM 848 O O . HIS A 1 106 ? 10.809 -6.768 2.002 1.00 52.62 106 HIS A O 1
ATOM 854 N N . TYR A 1 107 ? 12.010 -5.422 3.340 1.00 44.81 107 TYR A N 1
ATOM 855 C CA . TYR A 1 107 ? 13.211 -5.312 2.497 1.00 44.81 107 TYR A CA 1
ATOM 856 C C . TYR A 1 107 ? 14.380 -6.122 3.095 1.00 44.81 107 TYR A C 1
ATOM 858 O O . TYR A 1 107 ? 15.493 -5.615 3.236 1.00 44.81 107 TYR A O 1
ATOM 866 N N . GLN A 1 108 ? 14.118 -7.370 3.489 1.00 42.16 108 GLN A N 1
ATOM 867 C CA . GLN A 1 108 ? 15.130 -8.312 3.973 1.00 42.16 108 GLN A CA 1
ATOM 868 C C . GLN A 1 108 ? 14.964 -9.666 3.291 1.00 42.16 108 GLN A C 1
ATOM 870 O O . GLN A 1 108 ? 13.797 -10.075 3.095 1.00 42.16 108 GLN A O 1
#

Foldseek 3Di:
DDPVVQADPVGDGDDDDDDDDDDDDDDDDDDDDQDDDDKDKDADPPCCQPPDPVRCRIDIDDDPDAPDVVDSDHPVNVVVVCCCCPVVVNDPVRVVVVCCVNCVVPPD

Secondary structure (DSSP, 8-state):
--GGGGB-TTSPBPPP-----------PPPP----PPP--EEE-TTTTTTT-TT---EEEPPPPP-SSTT-S--HHHHHHHHIIIIIS---HHHHHHHHHHHHTTS--

pLDDT: mean 82.93, std 11.66, range [42.16, 97.94]